Protein AF-A0A8J6GC86-F1 (afdb_monomer)

pLDDT: mean 88.39, std 7.77, range [63.91, 95.88]

Foldseek 3Di:
DVVLQVVCVVVVHHDDDPDDDDDDDDPLDAQDKDWAWDWQFDPDPVGHTPDTCVVVPGTDIDGAPPCPPDNCVNSRD

Secondary structure (DSSP, 8-state):
-HHHHHHHHHTT-----SS---SPPP---TT-EEEE--EEE-SSTT--EEEETTTTT--EEEETTS--S-THHHHH-

InterPro domains:
  IPR046357 Peptidyl-prolyl cis-trans isomerase domain superfamily [G3DSA:3.10.50.40] (2-77)
  IPR056277 AIP/AIPL, N-terminal FKBP-type PPIase domain [PF23322] (13-77)

Nearest PDB structures (foldseek):
  7zub-assembly1_C  TM=9.012E-01  e=3.173E-09  Homo sapiens
  8h77-assembly1_F  TM=8.211E-01  e=5.748E-09  Mus musculus
  5v35-assembly1_A-2  TM=8.371E-01  e=3.503E-05  Homo sapiens
  8eoa-assembly1_C  TM=9.168E-01  e=9.430E-05  Mus musculus
  8vk3-assembly1_F  TM=8.248E-01  e=4.637E-03  Mus musculus

Solvent-accessible surface area (backbone atoms only — not comparable to full-atom values): 5173 Å² total; per-residue (Å²): 109,71,69,57,54,52,52,35,46,77,74,72,40,87,86,78,86,89,69,85,84,84,82,82,85,77,87,75,48,75,69,36,75,48,76,46,74,56,72,44,57,47,92,55,96,83,43,52,76,77,46,48,28,66,85,72,72,47,66,48,78,45,55,32,82,67,69,57,101,60,60,63,59,76,73,70,110

Structure (mmCIF, N/CA/C/O backbone):
data_AF-A0A8J6GC86-F1
#
_entry.id   AF-A0A8J6GC86-F1
#
loop_
_atom_site.group_PDB
_atom_site.id
_atom_site.type_symbol
_atom_site.label_atom_id
_atom_site.label_alt_id
_atom_site.label_comp_id
_atom_site.label_asym_id
_atom_site.label_entity_id
_atom_site.label_seq_id
_atom_site.pdbx_PDB_ins_code
_atom_site.Cartn_x
_atom_site.Cartn_y
_atom_site.Cartn_z
_atom_site.occupancy
_atom_site.B_iso_or_equiv
_atom_site.auth_seq_id
_atom_site.auth_comp_id
_atom_site.auth_asym_id
_atom_site.auth_atom_id
_atom_site.pdbx_PDB_model_num
ATOM 1 N N . MET A 1 1 ? -8.541 -14.015 6.903 1.00 64.81 1 MET A N 1
ATOM 2 C CA . MET A 1 1 ? -7.378 -13.710 6.032 1.00 64.81 1 MET A CA 1
ATOM 3 C C . MET A 1 1 ? -7.399 -14.494 4.720 1.00 64.81 1 MET A C 1
ATOM 5 O O . MET A 1 1 ? -7.285 -13.869 3.674 1.00 64.81 1 MET A O 1
ATOM 9 N N . ALA A 1 2 ? -7.579 -15.822 4.742 1.00 71.06 2 ALA A N 1
ATOM 10 C CA . ALA A 1 2 ? -7.662 -16.637 3.521 1.00 71.06 2 ALA A CA 1
ATOM 11 C C . ALA A 1 2 ? -8.758 -16.159 2.544 1.00 71.06 2 ALA A C 1
ATOM 13 O O . ALA A 1 2 ? -8.480 -15.987 1.360 1.00 71.06 2 ALA A O 1
ATOM 14 N N . ASP A 1 3 ? -9.945 -15.825 3.059 1.00 79.88 3 ASP A N 1
ATOM 15 C CA . ASP A 1 3 ? -11.072 -15.348 2.240 1.00 79.88 3 ASP A CA 1
ATOM 16 C C . ASP A 1 3 ? -10.790 -14.007 1.548 1.00 79.88 3 ASP A C 1
ATOM 18 O O . ASP A 1 3 ? -11.201 -13.781 0.413 1.00 79.88 3 ASP A O 1
ATOM 22 N N . LEU A 1 4 ? -10.033 -13.120 2.202 1.00 81.81 4 LEU A N 1
ATOM 23 C CA . LEU A 1 4 ? -9.624 -11.850 1.605 1.00 81.81 4 LEU A CA 1
ATOM 24 C C . LEU A 1 4 ? -8.619 -12.082 0.468 1.00 81.81 4 LEU A C 1
ATOM 26 O O . LE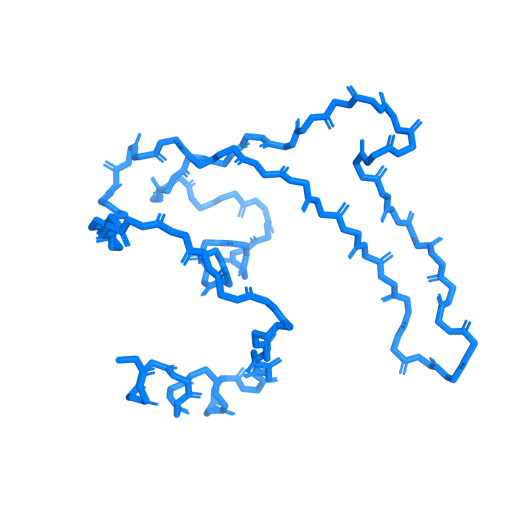U A 1 4 ? -8.749 -11.479 -0.588 1.00 81.81 4 LEU A O 1
ATOM 30 N N . ILE A 1 5 ? -7.655 -12.992 0.638 1.00 83.81 5 ILE A N 1
ATOM 31 C CA . ILE A 1 5 ? -6.694 -13.331 -0.427 1.00 83.81 5 ILE A CA 1
ATOM 32 C C . ILE A 1 5 ? -7.403 -13.977 -1.625 1.00 83.81 5 ILE A C 1
ATOM 34 O O . ILE A 1 5 ? -7.028 -13.702 -2.763 1.00 83.81 5 ILE A O 1
ATOM 38 N N . ALA A 1 6 ? -8.418 -14.812 -1.388 1.00 87.25 6 ALA A N 1
ATOM 39 C CA . ALA A 1 6 ? -9.218 -15.406 -2.456 1.00 87.25 6 ALA A CA 1
ATOM 40 C C . ALA A 1 6 ? -9.942 -14.330 -3.281 1.00 87.25 6 ALA A C 1
ATOM 42 O O . ALA A 1 6 ? -9.773 -14.293 -4.497 1.00 87.25 6 ALA A O 1
ATOM 43 N N . ARG A 1 7 ? -10.628 -13.391 -2.616 1.00 89.19 7 ARG A N 1
ATOM 44 C CA . ARG A 1 7 ? -11.287 -12.251 -3.277 1.00 89.19 7 ARG A CA 1
ATOM 45 C C . ARG A 1 7 ? -10.309 -11.382 -4.067 1.00 89.19 7 ARG A C 1
ATOM 47 O O . ARG A 1 7 ? -10.568 -11.060 -5.216 1.00 89.19 7 ARG A O 1
ATOM 54 N N . LEU A 1 8 ? -9.144 -11.072 -3.494 1.00 90.00 8 LEU A N 1
ATOM 55 C CA . LEU A 1 8 ? -8.110 -10.312 -4.206 1.00 90.00 8 LEU A CA 1
ATOM 56 C C . LEU A 1 8 ? -7.676 -11.010 -5.501 1.00 90.00 8 LEU A C 1
ATOM 58 O O . LEU A 1 8 ? -7.467 -10.344 -6.510 1.00 90.00 8 LEU A O 1
ATOM 62 N N . ARG A 1 9 ? -7.569 -12.345 -5.502 1.00 91.44 9 ARG A N 1
ATOM 63 C CA . ARG A 1 9 ? -7.222 -13.101 -6.714 1.00 91.44 9 ARG A CA 1
ATOM 64 C C . ARG A 1 9 ? -8.312 -13.034 -7.778 1.00 91.44 9 ARG A C 1
ATOM 66 O O . ARG A 1 9 ? -7.964 -12.978 -8.953 1.00 91.44 9 ARG A O 1
ATOM 73 N N . GLU A 1 10 ? -9.584 -13.038 -7.384 1.00 93.00 10 GLU A N 1
ATOM 74 C CA . GLU A 1 10 ? -10.712 -12.832 -8.307 1.00 93.00 10 GLU A CA 1
ATOM 75 C C . GLU A 1 10 ? -10.637 -11.448 -8.970 1.00 93.00 10 GLU A C 1
ATOM 77 O O . GLU A 1 10 ? -10.875 -11.332 -10.171 1.00 93.00 10 GLU A O 1
ATOM 82 N N . ASP A 1 11 ? -10.172 -10.436 -8.230 1.00 90.69 11 ASP A N 1
ATOM 83 C CA . ASP A 1 11 ? -9.910 -9.080 -8.734 1.00 90.69 11 ASP A CA 1
ATOM 84 C C . ASP A 1 11 ? -8.581 -8.957 -9.521 1.00 90.69 11 ASP A C 1
ATOM 86 O O . ASP A 1 11 ? -8.177 -7.861 -9.916 1.00 90.69 11 ASP A O 1
ATOM 90 N N . GLY A 1 12 ? -7.864 -10.065 -9.749 1.00 92.00 12 GLY A N 1
ATOM 91 C CA . GLY A 1 12 ? -6.579 -10.087 -10.459 1.00 92.00 12 GLY A CA 1
ATOM 92 C C . GLY A 1 12 ? -5.375 -9.614 -9.631 1.00 92.00 12 GLY A C 1
ATOM 93 O O . GLY A 1 12 ? -4.291 -9.412 -10.178 1.00 92.00 12 GLY A O 1
ATOM 94 N N . ILE A 1 13 ? -5.529 -9.460 -8.312 1.00 91.38 13 ILE A N 1
ATOM 95 C CA . ILE A 1 13 ? -4.495 -8.993 -7.381 1.00 91.38 13 ILE A CA 1
ATOM 96 C C . ILE A 1 13 ? -3.900 -10.179 -6.612 1.00 91.38 13 ILE A C 1
ATOM 98 O O . ILE A 1 13 ? -4.558 -10.850 -5.816 1.00 91.38 13 ILE A O 1
ATOM 102 N N . GLN A 1 14 ? -2.597 -10.410 -6.775 1.00 91.25 14 GLN A N 1
ATOM 103 C CA . GLN A 1 14 ? -1.869 -11.416 -5.996 1.00 91.25 14 GLN A CA 1
ATOM 104 C C . GLN A 1 14 ? -1.147 -10.772 -4.805 1.00 91.25 14 GLN A C 1
ATOM 106 O O . GLN A 1 14 ? -0.080 -10.179 -4.955 1.00 91.25 14 GLN A O 1
ATOM 111 N N . LYS A 1 15 ? -1.710 -10.912 -3.598 1.00 90.62 15 LYS A N 1
ATOM 112 C CA . LYS A 1 15 ? -1.077 -10.458 -2.344 1.00 90.62 15 LYS A CA 1
ATOM 113 C C . LYS A 1 15 ? -0.257 -11.591 -1.721 1.00 90.62 15 LYS A C 1
ATOM 115 O O . LYS A 1 15 ? -0.768 -12.690 -1.506 1.00 90.62 15 LYS A O 1
ATOM 120 N N . ARG A 1 16 ? 1.008 -11.311 -1.392 1.00 91.44 16 ARG A N 1
ATOM 121 C CA . ARG A 1 16 ? 1.901 -12.210 -0.644 1.00 91.44 16 ARG A CA 1
ATOM 122 C C . ARG A 1 16 ? 2.513 -11.466 0.538 1.00 91.44 16 ARG A C 1
ATOM 124 O O . ARG A 1 16 ? 3.119 -10.415 0.353 1.00 91.44 16 ARG A O 1
ATOM 131 N N . VAL A 1 17 ? 2.384 -12.033 1.735 1.00 91.25 17 VAL A N 1
ATOM 132 C CA . VAL A 1 17 ? 3.069 -11.544 2.938 1.00 91.25 17 VAL A CA 1
ATOM 133 C C . VAL A 1 17 ? 4.483 -12.124 2.951 1.00 91.25 17 VAL A C 1
ATOM 135 O O . VAL A 1 17 ? 4.651 -13.332 2.816 1.00 91.25 17 VAL A O 1
ATOM 138 N N . ILE A 1 18 ? 5.496 -11.261 3.053 1.00 94.69 18 ILE A N 1
ATOM 139 C CA . ILE A 1 18 ? 6.912 -11.672 3.118 1.00 94.69 18 ILE A CA 1
ATOM 140 C C . ILE A 1 18 ? 7.347 -11.859 4.574 1.00 94.69 18 ILE A C 1
ATOM 142 O O . ILE A 1 18 ? 8.095 -12.776 4.889 1.00 94.69 18 ILE A O 1
ATOM 146 N N . GLN A 1 19 ? 6.854 -10.992 5.455 1.00 94.56 19 GLN A N 1
ATOM 147 C CA . GLN A 1 19 ? 7.075 -11.049 6.890 1.00 94.56 19 GLN A CA 1
ATOM 148 C C . GLN A 1 19 ? 5.789 -10.616 7.589 1.00 94.56 19 GLN A C 1
ATOM 150 O O . GLN A 1 19 ? 5.186 -9.610 7.209 1.00 94.56 19 GLN A O 1
ATOM 155 N N . GLU A 1 20 ? 5.368 -11.389 8.584 1.00 93.81 20 GLU A N 1
ATOM 156 C CA . GLU A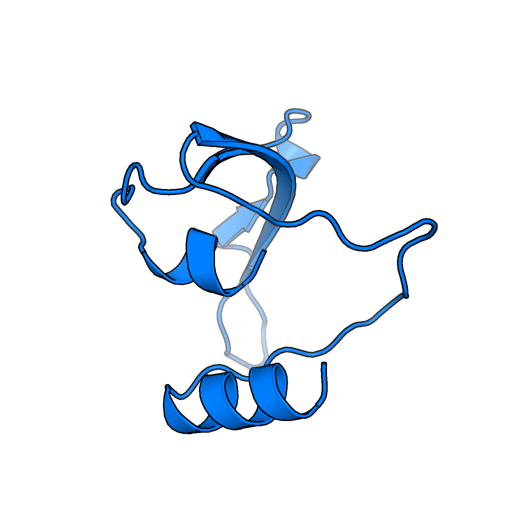 1 20 ? 4.180 -11.081 9.372 1.00 93.81 20 GLU A CA 1
ATOM 157 C C . GLU A 1 20 ? 4.429 -9.878 10.291 1.00 93.81 20 GLU A C 1
ATOM 159 O O . GLU A 1 20 ? 5.524 -9.691 10.831 1.00 93.81 20 GLU A O 1
ATOM 164 N N . GLY A 1 21 ? 3.401 -9.041 10.437 1.00 91.88 21 GLY A N 1
ATOM 165 C CA . GLY A 1 21 ? 3.389 -7.957 11.413 1.00 91.88 21 GLY A CA 1
ATOM 166 C C . GLY A 1 21 ? 3.149 -8.472 12.833 1.00 91.88 21 GLY A C 1
ATOM 167 O O . GLY A 1 21 ? 2.825 -9.638 13.043 1.00 91.88 21 GLY A O 1
ATOM 168 N N . GLN A 1 22 ? 3.293 -7.583 13.812 1.00 94.94 22 GLN A N 1
ATOM 169 C CA . GLN A 1 22 ? 2.992 -7.864 15.216 1.00 94.94 22 GLN A CA 1
ATOM 170 C C . GLN A 1 22 ? 1.759 -7.078 15.663 1.00 94.94 22 GLN A C 1
ATOM 172 O O . GLN A 1 22 ? 1.553 -5.950 15.216 1.00 94.94 22 GLN A O 1
ATOM 177 N N . GLY A 1 23 ? 0.994 -7.653 16.593 1.00 94.31 23 GLY A N 1
ATOM 178 C CA . GLY A 1 23 ? -0.225 -7.052 17.132 1.00 94.31 23 GLY A CA 1
ATOM 179 C C . GLY A 1 23 ? -1.493 -7.496 16.405 1.00 94.31 23 GLY A C 1
ATOM 180 O O . GLY A 1 23 ? -1.459 -8.323 15.495 1.00 94.31 23 GLY A O 1
ATOM 181 N N . GLU A 1 24 ? -2.623 -6.961 16.853 1.00 93.00 24 GLU A N 1
ATOM 182 C CA . GLU A 1 24 ? -3.925 -7.237 16.250 1.00 93.00 24 GLU A CA 1
ATOM 183 C C . GLU A 1 24 ? -4.105 -6.449 14.950 1.00 93.00 24 GLU A C 1
ATOM 185 O O . GLU A 1 24 ? -3.605 -5.331 14.800 1.00 93.00 24 GLU A O 1
ATOM 190 N N . LEU A 1 25 ? -4.824 -7.045 13.998 1.00 88.81 25 LEU A N 1
ATOM 191 C CA . LEU A 1 25 ? -5.149 -6.388 12.739 1.00 88.81 25 LEU A CA 1
ATOM 192 C C . LEU A 1 25 ? -6.189 -5.280 13.000 1.00 88.81 25 LEU A C 1
ATOM 194 O O . LEU A 1 25 ? -7.247 -5.594 13.541 1.00 88.81 25 LEU A O 1
ATOM 198 N N . PRO A 1 26 ? -5.931 -4.016 12.616 1.00 89.75 26 PRO A N 1
ATOM 199 C CA . PRO A 1 26 ? -6.912 -2.943 12.767 1.00 89.75 26 PRO A CA 1
ATOM 200 C C . PRO A 1 26 ? -8.150 -3.144 11.880 1.00 89.75 26 PRO A C 1
ATOM 202 O O . PRO A 1 26 ? -8.082 -3.805 10.848 1.00 89.75 26 PRO A O 1
ATOM 205 N N . ASP A 1 27 ? -9.256 -2.479 12.220 1.00 87.88 27 ASP A N 1
ATOM 206 C CA . ASP A 1 27 ? -10.524 -2.575 11.473 1.00 87.88 27 ASP A CA 1
ATOM 207 C C . ASP A 1 27 ? -10.579 -1.736 10.177 1.00 87.88 27 ASP A C 1
ATOM 209 O O . ASP A 1 27 ? -11.554 -1.823 9.436 1.00 87.88 27 ASP A O 1
ATOM 213 N N . PHE A 1 28 ? -9.568 -0.897 9.907 1.00 86.75 28 PHE A N 1
ATOM 214 C CA . PHE A 1 28 ? -9.441 -0.047 8.703 1.00 86.75 28 PHE A CA 1
ATOM 215 C C . PHE A 1 28 ? -10.730 0.685 8.265 1.00 86.75 28 PHE A C 1
ATOM 217 O O . PHE A 1 28 ? -11.047 0.754 7.081 1.00 86.75 28 PHE A O 1
ATOM 224 N N . GLN A 1 29 ? -11.476 1.260 9.210 1.00 90.94 29 GLN A N 1
ATOM 225 C CA . GLN A 1 29 ? -12.714 1.996 8.919 1.00 90.94 29 GLN A CA 1
ATOM 226 C C . GLN A 1 29 ? -12.449 3.298 8.138 1.00 90.94 29 GLN A C 1
ATOM 228 O O . GLN A 1 29 ? -11.345 3.854 8.199 1.00 90.94 29 GLN A O 1
ATOM 233 N N . ASP A 1 30 ? -13.470 3.830 7.461 1.00 91.25 30 ASP A N 1
ATOM 234 C CA . ASP A 1 30 ? -13.397 5.121 6.765 1.00 91.25 30 ASP A CA 1
ATOM 235 C C . ASP A 1 30 ? -12.859 6.231 7.685 1.00 91.25 30 ASP A C 1
ATOM 237 O O . ASP A 1 30 ? -13.298 6.410 8.820 1.00 91.25 30 ASP A O 1
ATOM 241 N N . GLY A 1 31 ? -11.886 6.994 7.185 1.00 90.81 31 GLY A N 1
ATOM 242 C CA . GLY A 1 31 ? -11.169 8.013 7.953 1.00 90.81 31 GLY A CA 1
ATOM 243 C C . GLY A 1 31 ? -9.912 7.512 8.675 1.00 90.81 31 GLY A C 1
ATOM 244 O O . GLY A 1 31 ? -9.125 8.343 9.132 1.00 90.81 31 GLY A O 1
ATOM 245 N N . THR A 1 32 ? -9.664 6.198 8.732 1.00 92.12 32 THR A N 1
ATOM 246 C CA . THR A 1 32 ? -8.405 5.642 9.261 1.00 92.12 32 THR A CA 1
ATOM 247 C C . THR A 1 32 ? -7.218 6.156 8.453 1.00 92.12 32 THR A C 1
ATOM 249 O O . THR A 1 32 ? -7.219 6.083 7.223 1.00 92.12 32 THR A O 1
ATOM 252 N N . LYS A 1 33 ? -6.182 6.644 9.145 1.00 92.75 33 LYS A N 1
ATOM 253 C CA . LYS A 1 33 ? -4.907 7.017 8.526 1.00 92.75 33 LYS A CA 1
ATOM 254 C C . LYS A 1 33 ? -3.927 5.849 8.604 1.00 92.75 33 LYS A C 1
ATOM 256 O O . LYS A 1 33 ? -3.463 5.511 9.690 1.00 92.75 33 LYS A O 1
ATOM 261 N N . ALA A 1 34 ? -3.583 5.274 7.457 1.00 91.06 34 ALA A N 1
ATOM 262 C CA . ALA A 1 34 ? -2.520 4.287 7.327 1.00 91.06 34 ALA A CA 1
ATOM 263 C C . ALA A 1 34 ? -1.211 4.977 6.918 1.00 91.06 34 ALA A C 1
ATOM 265 O O . ALA A 1 34 ? -1.184 5.765 5.970 1.00 91.06 34 ALA A O 1
ATOM 266 N N . THR A 1 35 ? -0.119 4.661 7.614 1.00 93.75 35 THR A N 1
ATOM 267 C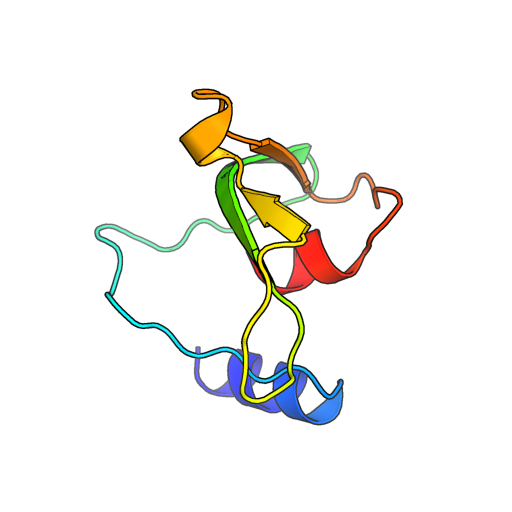 CA . THR A 1 35 ? 1.222 5.180 7.314 1.00 93.75 35 THR A CA 1
ATOM 268 C C . THR A 1 35 ? 2.149 4.019 6.991 1.00 93.75 35 THR A C 1
ATOM 270 O O . THR A 1 35 ? 2.306 3.109 7.801 1.00 93.75 35 THR A O 1
ATOM 273 N N . PHE A 1 36 ? 2.759 4.028 5.806 1.00 93.12 36 PHE A N 1
ATOM 274 C CA . PHE A 1 36 ? 3.585 2.912 5.342 1.00 93.12 36 PHE A CA 1
ATOM 275 C C . PHE A 1 36 ? 4.619 3.344 4.305 1.00 93.12 36 PHE A C 1
ATOM 277 O O . PHE A 1 36 ? 4.514 4.389 3.661 1.00 93.12 36 PHE A O 1
ATOM 284 N N . HIS A 1 37 ? 5.627 2.495 4.124 1.00 95.88 37 HIS A N 1
ATOM 285 C CA . HIS A 1 37 ? 6.559 2.604 3.013 1.00 95.88 37 HIS A CA 1
ATOM 286 C C . HIS A 1 37 ? 6.156 1.663 1.882 1.00 95.88 37 HIS A C 1
ATOM 288 O O . HIS A 1 37 ? 5.907 0.481 2.109 1.00 95.88 37 HIS A O 1
ATOM 294 N N . PHE A 1 38 ? 6.186 2.173 0.657 1.00 93.31 38 PHE A N 1
ATOM 295 C CA . PHE A 1 38 ? 5.972 1.409 -0.565 1.00 93.31 38 PHE A CA 1
ATOM 296 C C . PHE A 1 38 ? 7.191 1.493 -1.487 1.00 93.31 38 PHE A C 1
ATOM 298 O O . PHE A 1 38 ? 8.006 2.420 -1.382 1.00 93.31 38 PHE A O 1
ATOM 305 N N . ARG A 1 39 ? 7.260 0.527 -2.402 1.00 94.12 39 ARG A N 1
ATOM 306 C CA . ARG A 1 39 ? 8.121 0.522 -3.581 1.00 94.12 39 ARG A CA 1
ATOM 307 C C . ARG A 1 39 ? 7.310 -0.038 -4.748 1.00 94.12 39 ARG A C 1
ATOM 309 O O . ARG A 1 39 ? 6.706 -1.097 -4.601 1.00 94.12 39 ARG A O 1
ATOM 316 N N . THR A 1 40 ? 7.314 0.662 -5.873 1.00 92.56 40 THR A N 1
ATOM 317 C CA . THR A 1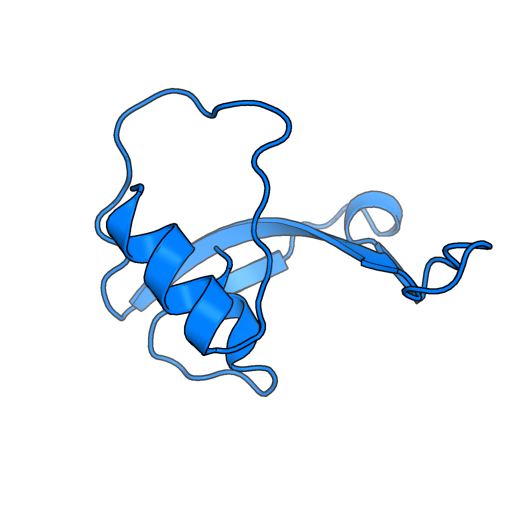 40 ? 6.647 0.268 -7.116 1.00 92.56 40 THR A CA 1
ATOM 318 C C . THR A 1 40 ? 7.704 -0.101 -8.145 1.00 92.56 40 THR A C 1
ATOM 320 O O . THR A 1 40 ? 8.659 0.648 -8.359 1.00 92.56 40 THR A O 1
ATOM 323 N N . LEU A 1 41 ? 7.526 -1.259 -8.774 1.00 94.19 41 LEU A N 1
ATOM 324 C CA . LEU A 1 41 ? 8.457 -1.853 -9.726 1.00 94.19 41 LEU A CA 1
ATOM 325 C C . LEU A 1 41 ? 7.706 -2.185 -11.016 1.00 94.19 41 LEU A C 1
ATOM 327 O O . LEU A 1 41 ? 6.509 -2.486 -10.970 1.00 94.19 41 LEU A O 1
ATOM 331 N N . HIS A 1 42 ? 8.411 -2.191 -12.143 1.00 93.19 42 HIS A N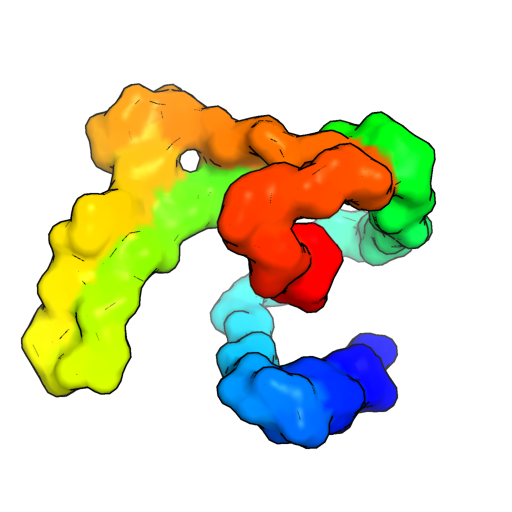 1
ATOM 332 C CA . HIS A 1 42 ? 7.949 -2.929 -13.311 1.00 93.19 42 HIS A CA 1
ATOM 333 C C . HIS A 1 42 ? 7.802 -4.420 -12.979 1.00 93.19 42 HIS A C 1
ATOM 335 O O . HIS A 1 42 ? 8.518 -4.958 -12.138 1.00 93.19 42 HIS A O 1
ATOM 341 N N . SER A 1 43 ? 6.831 -5.076 -13.616 1.00 89.25 43 SER A N 1
ATOM 342 C CA . SER A 1 43 ? 6.571 -6.514 -13.432 1.00 89.25 43 SER A CA 1
ATOM 343 C C . SER A 1 43 ? 7.353 -7.399 -14.409 1.00 89.25 43 SER A C 1
ATOM 345 O O . SER A 1 43 ? 7.061 -8.586 -14.510 1.00 89.25 43 SER A O 1
ATOM 347 N N . ASP A 1 44 ? 8.293 -6.819 -15.155 1.00 90.88 44 ASP A N 1
ATOM 348 C CA . ASP A 1 44 ? 9.236 -7.556 -15.994 1.00 90.88 44 ASP A CA 1
ATOM 349 C C . ASP A 1 44 ? 10.364 -8.173 -15.152 1.00 90.88 44 ASP A C 1
ATOM 351 O O . ASP A 1 44 ? 10.499 -7.906 -13.956 1.00 90.88 44 ASP A O 1
ATOM 355 N N . ASP A 1 45 ? 11.172 -9.023 -15.787 1.00 87.12 45 ASP A N 1
ATOM 356 C CA . ASP A 1 45 ? 12.267 -9.739 -15.123 1.00 87.12 45 ASP A CA 1
ATOM 357 C C . ASP A 1 45 ? 13.359 -8.796 -14.586 1.00 87.12 45 ASP A C 1
ATOM 359 O O . ASP A 1 45 ? 14.072 -9.142 -13.644 1.00 87.12 45 ASP A O 1
ATOM 363 N N . GLU A 1 46 ? 13.487 -7.5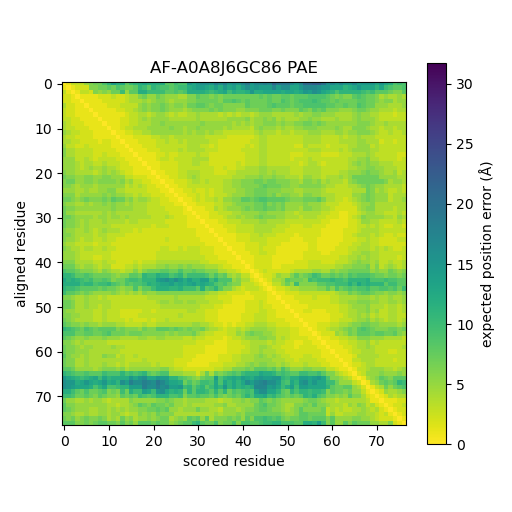98 -15.164 1.00 88.81 46 GLU A N 1
ATOM 364 C CA . GLU A 1 46 ? 14.452 -6.585 -14.726 1.00 88.81 46 GLU A CA 1
ATOM 365 C C . GLU A 1 46 ? 13.981 -5.849 -13.465 1.00 88.81 46 GLU A C 1
ATOM 367 O O . GLU A 1 46 ? 14.808 -5.390 -12.671 1.00 88.81 46 GLU A O 1
ATOM 372 N N . GLY A 1 47 ? 12.664 -5.754 -13.246 1.00 89.44 47 GLY A N 1
ATOM 373 C CA . GLY A 1 47 ? 12.083 -5.216 -12.021 1.00 89.44 47 GLY A CA 1
ATOM 374 C C . GLY A 1 47 ? 12.457 -3.755 -11.781 1.00 89.44 47 GLY A C 1
ATOM 375 O O . GLY A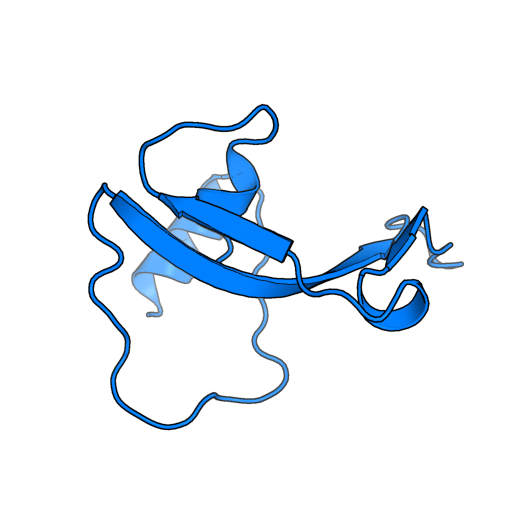 1 47 ? 12.749 -3.368 -10.646 1.00 89.44 47 GLY A O 1
ATOM 376 N N . ALA A 1 48 ? 12.490 -2.939 -12.840 1.00 94.69 48 ALA A N 1
ATOM 377 C CA . ALA A 1 48 ? 12.925 -1.547 -12.755 1.00 94.69 48 ALA A CA 1
ATOM 378 C C . ALA A 1 48 ? 12.116 -0.756 -11.707 1.00 94.69 48 ALA A C 1
ATOM 380 O O . ALA A 1 48 ? 10.881 -0.761 -11.715 1.00 94.69 48 ALA A O 1
ATOM 381 N N . ILE A 1 49 ? 12.808 -0.056 -10.800 1.00 95.00 49 ILE A N 1
ATOM 382 C CA . ILE A 1 49 ? 12.168 0.754 -9.753 1.00 95.00 49 ILE A CA 1
ATOM 383 C C . ILE A 1 49 ? 11.577 2.019 -10.377 1.00 95.00 49 ILE A C 1
ATOM 385 O O . ILE A 1 49 ? 12.312 2.861 -10.888 1.00 95.00 49 ILE A O 1
ATOM 389 N N . LEU A 1 50 ? 10.257 2.177 -10.271 1.00 93.06 50 LEU A N 1
ATOM 390 C CA . LEU A 1 50 ? 9.552 3.392 -10.688 1.00 93.06 50 LEU A CA 1
ATOM 391 C C . LEU A 1 50 ? 9.463 4.411 -9.559 1.00 93.06 50 LEU A C 1
ATOM 393 O O . LEU A 1 50 ? 9.623 5.610 -9.775 1.00 93.06 50 LEU A O 1
ATOM 397 N N . ASP A 1 51 ? 9.172 3.928 -8.352 1.00 91.62 51 ASP A N 1
ATOM 398 C CA . ASP A 1 51 ? 9.038 4.779 -7.183 1.00 91.62 51 ASP A CA 1
ATOM 399 C C . ASP A 1 51 ? 9.370 4.009 -5.899 1.00 91.62 51 ASP A C 1
ATOM 401 O O . ASP A 1 51 ? 9.062 2.826 -5.759 1.00 91.62 51 ASP A O 1
ATOM 405 N N . ASP A 1 52 ? 10.000 4.682 -4.945 1.00 95.38 52 ASP A N 1
ATOM 406 C CA . ASP A 1 52 ? 10.311 4.159 -3.623 1.00 95.38 52 ASP A CA 1
ATOM 407 C C . ASP A 1 52 ? 10.200 5.284 -2.588 1.00 95.38 52 ASP A C 1
ATOM 409 O O . ASP A 1 52 ? 10.880 6.308 -2.643 1.00 95.38 52 ASP A O 1
ATOM 413 N N . SER A 1 53 ? 9.328 5.098 -1.605 1.00 95.75 53 SER A N 1
ATOM 414 C CA . SER A 1 53 ? 9.182 6.047 -0.493 1.00 95.75 53 SER A CA 1
ATOM 415 C C . SER A 1 53 ? 10.419 6.108 0.415 1.00 95.75 53 SER A C 1
ATOM 417 O O . SER A 1 53 ? 10.699 7.143 1.023 1.00 95.75 53 SER A O 1
ATOM 419 N N . ARG A 1 54 ? 11.189 5.016 0.512 1.00 95.81 54 ARG A N 1
ATOM 420 C CA . ARG A 1 54 ? 12.372 4.940 1.379 1.00 95.81 54 ARG A CA 1
ATOM 421 C C . ARG A 1 54 ? 13.538 5.751 0.825 1.00 95.81 54 ARG A C 1
ATOM 423 O O . ARG A 1 54 ? 14.264 6.344 1.613 1.00 95.81 54 ARG A O 1
ATOM 430 N N . THR A 1 55 ? 13.684 5.851 -0.498 1.00 95.25 55 THR A N 1
ATOM 431 C CA . THR A 1 55 ? 14.740 6.677 -1.123 1.00 95.25 55 THR A CA 1
ATOM 432 C C . THR A 1 55 ? 14.531 8.165 -0.847 1.00 95.25 55 THR A C 1
ATOM 434 O O . THR A 1 55 ? 15.493 8.913 -0.706 1.00 95.25 55 THR A O 1
ATOM 437 N N . ARG A 1 56 ? 13.270 8.588 -0.699 1.00 92.25 56 ARG A N 1
ATOM 438 C CA . ARG A 1 56 ? 12.880 9.957 -0.332 1.00 92.25 56 ARG A CA 1
ATOM 439 C C . ARG A 1 56 ? 12.847 10.200 1.182 1.00 92.25 56 ARG A C 1
ATOM 441 O O . ARG A 1 56 ? 12.620 11.330 1.608 1.00 92.25 56 ARG A O 1
ATOM 448 N N . GLY A 1 57 ? 13.042 9.156 1.993 1.00 94.81 57 GLY A N 1
ATOM 449 C CA . GLY A 1 57 ? 13.079 9.232 3.456 1.00 94.81 57 GLY A CA 1
ATOM 450 C C . GLY A 1 57 ? 11.750 9.607 4.121 1.00 94.81 57 GLY A C 1
ATOM 451 O O . GLY A 1 57 ? 11.748 9.974 5.293 1.00 94.81 57 GLY A O 1
ATOM 452 N N . LYS A 1 58 ? 10.623 9.549 3.399 1.00 95.44 58 LYS A N 1
ATOM 453 C CA . LYS A 1 58 ? 9.302 9.936 3.916 1.00 95.44 58 LYS A CA 1
ATOM 454 C C . LYS A 1 58 ? 8.272 8.844 3.619 1.00 95.44 58 LYS A C 1
ATOM 456 O O . LYS A 1 58 ? 8.166 8.437 2.460 1.00 95.44 58 LYS A O 1
ATOM 461 N N . PRO A 1 59 ? 7.528 8.351 4.626 1.00 95.81 59 PRO A N 1
ATOM 462 C CA . PRO A 1 59 ? 6.465 7.381 4.397 1.00 95.81 59 PRO A CA 1
ATOM 463 C C . PRO A 1 59 ? 5.282 8.028 3.667 1.00 95.81 59 PRO A C 1
ATOM 465 O O . PRO A 1 59 ? 5.129 9.250 3.650 1.00 95.81 59 PRO A O 1
ATOM 468 N N . MET A 1 60 ? 4.442 7.188 3.072 1.00 92.12 60 MET A N 1
ATOM 469 C CA . MET A 1 60 ? 3.161 7.595 2.507 1.00 92.12 60 MET A CA 1
ATOM 470 C C . MET A 1 60 ? 2.090 7.604 3.602 1.00 92.12 60 MET A C 1
ATOM 472 O O . MET A 1 60 ? 2.105 6.751 4.491 1.00 92.12 60 MET A O 1
ATOM 476 N N . GLU A 1 61 ? 1.148 8.540 3.502 1.00 92.44 61 GLU A N 1
ATOM 477 C CA . GLU A 1 61 ? -0.072 8.571 4.309 1.00 92.44 61 GLU A CA 1
ATOM 478 C C . GLU A 1 61 ? -1.290 8.355 3.405 1.00 92.44 61 GLU A C 1
ATOM 480 O O . GLU A 1 61 ? -1.477 9.068 2.418 1.00 92.44 61 GLU A O 1
ATOM 485 N N . LEU A 1 62 ? -2.123 7.376 3.752 1.00 89.81 62 LEU A N 1
ATOM 486 C CA . LEU A 1 62 ? -3.379 7.068 3.073 1.00 89.81 62 LEU A CA 1
ATOM 487 C C . LEU A 1 62 ? -4.531 7.223 4.064 1.00 89.81 62 LEU A C 1
ATOM 489 O O . LEU A 1 62 ? -4.466 6.692 5.170 1.00 89.81 62 LEU A O 1
ATOM 493 N N . ILE A 1 63 ? -5.589 7.927 3.662 1.00 90.69 63 ILE A N 1
ATOM 494 C CA . ILE A 1 63 ? -6.839 8.001 4.429 1.00 90.69 63 ILE A CA 1
ATOM 495 C C . ILE A 1 63 ? -7.858 7.078 3.766 1.00 90.69 63 ILE A C 1
ATOM 497 O O . ILE A 1 63 ? -8.267 7.345 2.636 1.00 90.69 63 ILE A O 1
ATOM 501 N N . ILE A 1 64 ? -8.265 6.021 4.468 1.00 88.50 64 ILE A N 1
ATOM 502 C CA . ILE A 1 64 ? -9.225 5.029 3.964 1.00 88.50 64 ILE A CA 1
ATOM 503 C C . ILE A 1 64 ? -10.600 5.675 3.740 1.00 88.50 64 ILE A C 1
ATOM 505 O O . ILE A 1 64 ? -11.021 6.546 4.508 1.00 88.50 64 ILE A O 1
ATOM 509 N N . GLY A 1 65 ? -11.284 5.283 2.6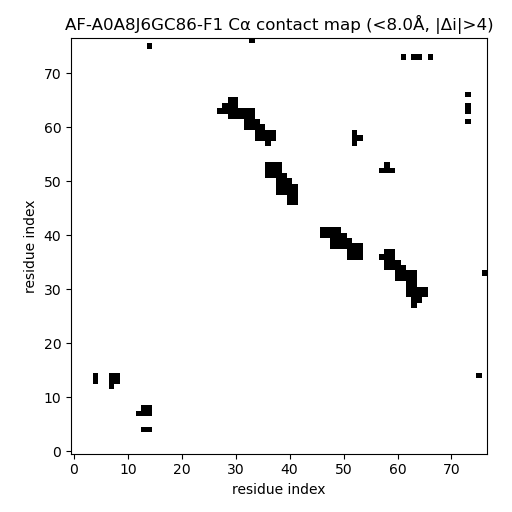63 1.00 85.94 65 GLY A N 1
ATOM 510 C CA . GLY A 1 65 ? -12.621 5.772 2.310 1.00 85.94 65 GLY A CA 1
ATOM 511 C C . GLY A 1 65 ? -12.623 7.116 1.576 1.00 85.94 65 GLY A C 1
ATOM 512 O O . GLY A 1 65 ? -13.669 7.574 1.111 1.00 85.94 65 GLY A O 1
ATOM 513 N N . LYS A 1 66 ? -11.458 7.762 1.411 1.00 83.50 66 LYS A N 1
ATOM 514 C CA . LYS A 1 66 ? -11.332 8.993 0.611 1.00 83.50 66 LYS A CA 1
ATOM 515 C C . LYS A 1 66 ? -11.194 8.715 -0.887 1.00 83.50 66 LYS A C 1
ATOM 517 O O . LYS A 1 66 ? -11.374 9.655 -1.659 1.00 83.50 66 LYS A O 1
ATOM 522 N N . LYS A 1 67 ? -10.928 7.463 -1.295 1.00 70.19 67 LYS A N 1
ATOM 523 C CA . LYS A 1 67 ? -10.830 7.022 -2.698 1.00 70.19 67 LYS A CA 1
ATOM 524 C C . LYS A 1 67 ? -9.859 7.888 -3.497 1.00 70.19 67 LYS A C 1
ATOM 526 O O . LYS A 1 67 ? -10.230 8.564 -4.458 1.00 70.19 67 LYS A O 1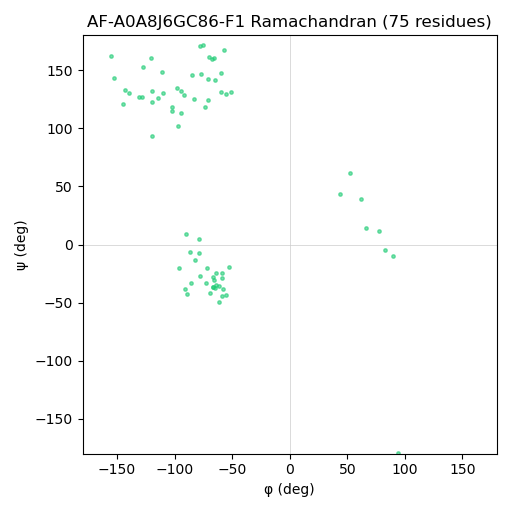
ATOM 531 N N . PHE A 1 68 ? -8.596 7.887 -3.074 1.00 69.19 68 PHE A N 1
ATOM 532 C CA . PHE A 1 68 ? -7.522 8.557 -3.807 1.00 69.19 68 PHE A CA 1
ATOM 533 C C . PHE A 1 68 ? -7.402 8.032 -5.249 1.00 69.19 68 PHE A C 1
ATOM 535 O O . PHE A 1 68 ? -7.943 6.990 -5.613 1.00 69.19 68 PHE A O 1
ATOM 542 N N . LYS A 1 69 ? -6.638 8.754 -6.078 1.00 63.91 69 LYS A N 1
ATOM 543 C CA . LYS A 1 69 ? -6.505 8.535 -7.531 1.00 63.91 69 LYS A CA 1
ATOM 544 C C . LYS A 1 69 ? -6.130 7.095 -7.944 1.00 63.91 69 LYS A C 1
ATOM 546 O O . LYS A 1 69 ? -6.362 6.736 -9.093 1.00 63.91 69 LYS A O 1
ATOM 551 N N . LEU A 1 70 ? -5.575 6.283 -7.037 1.00 69.00 70 LEU A N 1
ATOM 552 C CA . LEU A 1 70 ? -5.307 4.855 -7.234 1.00 69.00 70 LEU A CA 1
ATOM 553 C C . LEU A 1 70 ? -6.071 4.012 -6.188 1.00 69.00 70 LEU A C 1
ATOM 555 O O . LEU A 1 70 ? -5.540 3.769 -5.103 1.00 69.00 70 LEU A O 1
ATOM 559 N N . PRO A 1 71 ? -7.287 3.528 -6.505 1.00 70.44 71 PRO A N 1
ATOM 560 C CA . PRO A 1 71 ? -8.143 2.801 -5.558 1.00 70.44 71 PRO A CA 1
ATOM 561 C C . PRO A 1 71 ? -7.515 1.527 -4.975 1.00 70.44 71 PRO A C 1
ATOM 563 O O . PRO A 1 71 ? -7.794 1.162 -3.837 1.00 70.44 71 PRO A O 1
ATOM 566 N N . VAL A 1 72 ? -6.615 0.880 -5.726 1.00 82.44 72 VAL A N 1
ATOM 567 C CA . VAL A 1 72 ? -5.947 -0.364 -5.304 1.00 82.44 72 VAL A CA 1
ATOM 568 C C . VAL A 1 72 ? -5.166 -0.213 -3.994 1.00 82.44 72 VAL A C 1
ATOM 570 O O . VAL A 1 72 ? -4.986 -1.188 -3.275 1.00 82.44 72 VAL A O 1
ATOM 573 N N . TRP A 1 73 ? -4.743 1.001 -3.635 1.00 82.06 73 TRP A N 1
ATOM 574 C CA . TRP A 1 73 ? -3.977 1.248 -2.413 1.00 82.06 73 TRP A CA 1
ATOM 575 C C . TRP A 1 73 ? -4.791 0.988 -1.146 1.00 82.06 73 TRP A C 1
ATOM 577 O O . TRP A 1 73 ? -4.254 0.439 -0.192 1.00 82.06 73 TRP A O 1
ATOM 587 N N . GLU A 1 74 ? -6.088 1.307 -1.156 1.00 79.25 74 GLU A N 1
ATOM 588 C CA . GLU A 1 74 ? -6.997 0.983 -0.046 1.00 79.25 74 GLU A CA 1
ATOM 589 C C . GLU A 1 74 ? -7.301 -0.523 0.017 1.00 79.25 74 GLU A C 1
ATOM 591 O O . GLU A 1 74 ? -7.704 -1.030 1.053 1.00 79.25 74 GLU A O 1
ATOM 596 N N . THR A 1 75 ? -7.098 -1.248 -1.087 1.00 82.94 75 THR A N 1
ATOM 597 C CA . THR A 1 75 ? -7.356 -2.694 -1.188 1.00 82.94 75 THR A CA 1
ATOM 598 C C . THR A 1 75 ? -6.167 -3.542 -0.716 1.00 82.94 75 THR A C 1
ATOM 600 O O . THR A 1 75 ? -6.351 -4.646 -0.204 1.00 82.94 75 THR A O 1
ATOM 603 N N . ILE A 1 76 ? -4.932 -3.061 -0.919 1.00 77.94 76 ILE A N 1
ATOM 604 C CA . ILE A 1 76 ? -3.711 -3.835 -0.631 1.00 77.94 76 ILE A CA 1
ATOM 605 C C . ILE A 1 76 ? -3.090 -3.553 0.735 1.00 77.94 76 ILE A C 1
ATOM 607 O O . ILE A 1 76 ? -2.309 -4.395 1.186 1.00 77.94 76 ILE A O 1
ATOM 611 N N . VAL A 1 77 ? -3.402 -2.418 1.365 1.00 74.69 77 VAL A N 1
ATOM 612 C CA . VAL A 1 77 ? -3.035 -2.132 2.763 1.00 74.69 77 VAL A CA 1
ATOM 613 C C . VAL A 1 77 ? -3.860 -3.055 3.650 1.00 74.69 77 VAL A C 1
ATOM 615 O O . VAL A 1 77 ? -3.248 -4.001 4.205 1.00 74.69 77 VAL A O 1
#

Organism: Microtus ochrogaster (NCBI:txid79684)

Sequence (77 aa):
MADLIARLREDGIQKRVIQEGQGELPDFQDGTKATFHFRTLHSDDEGAILDDSRTRGKPMELIIGKKFKLPVWETIV

Mean predicted aligned error: 4.75 Å

Radius of gyration: 13.86 Å; Cα contacts (8 Å, |Δi|>4): 75; chains: 1; bounding box: 28×27×33 Å